Protein AF-A0A967WSJ4-F1 (afdb_monomer_lite)

Structure (mmCIF, N/CA/C/O backbone):
data_AF-A0A967WSJ4-F1
#
_entry.id   AF-A0A967WSJ4-F1
#
loop_
_atom_site.group_PDB
_atom_site.id
_atom_site.type_symbol
_atom_site.label_atom_id
_atom_site.label_alt_id
_atom_site.label_comp_id
_atom_site.label_asym_id
_atom_site.label_entity_id
_atom_site.label_seq_id
_atom_site.pdbx_PDB_ins_code
_atom_site.Cartn_x
_atom_site.Cartn_y
_atom_site.Cartn_z
_atom_site.occupancy
_atom_site.B_iso_or_equiv
_atom_site.auth_seq_id
_atom_site.auth_comp_id
_atom_site.auth_asym_id
_atom_site.auth_atom_id
_atom_site.pdbx_PDB_model_num
ATOM 1 N N . GLN A 1 1 ? 9.666 12.360 4.328 1.00 70.44 1 GLN A N 1
ATOM 2 C CA . GLN A 1 1 ? 10.839 11.816 5.054 1.00 70.44 1 GLN A CA 1
ATOM 3 C C . GLN A 1 1 ? 10.659 10.306 5.199 1.00 70.44 1 GLN A C 1
ATOM 5 O O . GLN A 1 1 ? 9.510 9.878 5.204 1.00 70.44 1 GLN A O 1
ATOM 10 N N . PRO A 1 2 ? 11.728 9.491 5.261 1.00 86.00 2 PRO A N 1
ATOM 11 C CA . PRO A 1 2 ? 11.590 8.049 5.464 1.00 86.00 2 PRO A CA 1
ATOM 12 C C . PRO A 1 2 ? 11.050 7.747 6.869 1.00 86.00 2 PRO A C 1
ATOM 14 O O . PRO A 1 2 ? 11.649 8.168 7.853 1.00 86.00 2 PRO A O 1
ATOM 17 N N . VAL A 1 3 ? 9.935 7.014 6.950 1.00 90.81 3 VAL A N 1
ATOM 18 C CA . VAL A 1 3 ? 9.305 6.614 8.226 1.00 90.81 3 VAL A CA 1
ATOM 19 C C . VAL A 1 3 ? 10.085 5.475 8.887 1.00 90.81 3 VAL A C 1
ATOM 21 O O . VAL A 1 3 ? 10.344 5.497 10.085 1.00 90.81 3 VAL A O 1
ATOM 24 N N . THR A 1 4 ? 10.510 4.477 8.105 1.00 92.00 4 THR A N 1
ATOM 25 C CA . THR A 1 4 ? 11.284 3.329 8.598 1.00 92.00 4 THR A CA 1
ATOM 26 C C . THR A 1 4 ? 12.112 2.680 7.486 1.00 92.00 4 THR A C 1
ATOM 28 O O . THR A 1 4 ? 11.886 2.926 6.299 1.00 92.00 4 THR A O 1
ATOM 31 N N . LYS A 1 5 ? 13.080 1.832 7.859 1.00 93.81 5 LYS A N 1
ATOM 32 C CA . LYS A 1 5 ? 13.909 1.046 6.933 1.00 93.81 5 LYS A CA 1
ATOM 33 C C . LYS A 1 5 ? 13.845 -0.438 7.285 1.00 93.81 5 LYS A C 1
ATOM 35 O O . LYS A 1 5 ? 14.416 -0.880 8.280 1.00 93.81 5 LYS A O 1
ATOM 40 N N . VAL A 1 6 ? 13.220 -1.224 6.412 1.00 95.06 6 VAL A N 1
ATOM 41 C CA . VAL A 1 6 ? 13.045 -2.674 6.573 1.00 95.06 6 VAL A CA 1
ATOM 42 C C . VAL A 1 6 ? 13.824 -3.423 5.488 1.00 95.06 6 VAL A C 1
ATOM 44 O O . VAL A 1 6 ? 13.874 -2.995 4.341 1.00 95.06 6 VAL A O 1
ATOM 47 N N . ARG A 1 7 ? 14.469 -4.543 5.847 1.00 92.19 7 ARG A N 1
ATOM 48 C CA . ARG A 1 7 ? 15.411 -5.264 4.963 1.00 92.19 7 ARG A CA 1
ATOM 49 C C . ARG A 1 7 ? 14.781 -6.340 4.070 1.00 92.19 7 ARG A C 1
ATOM 51 O O . ARG A 1 7 ? 15.489 -6.912 3.252 1.00 92.19 7 ARG A O 1
ATOM 58 N N . SER A 1 8 ? 13.493 -6.653 4.226 1.00 95.81 8 SER A N 1
ATOM 59 C CA . SER A 1 8 ? 12.809 -7.627 3.365 1.00 95.81 8 SER A CA 1
ATOM 60 C C . SER A 1 8 ? 11.432 -7.143 2.938 1.00 95.81 8 SER A C 1
ATOM 62 O O . SER A 1 8 ? 10.725 -6.497 3.711 1.00 95.81 8 SER A O 1
ATOM 64 N N . ARG A 1 9 ? 11.037 -7.508 1.714 1.00 92.44 9 ARG A N 1
ATOM 65 C CA . ARG A 1 9 ? 9.767 -7.097 1.108 1.00 92.44 9 ARG A CA 1
ATOM 66 C C . ARG A 1 9 ? 8.558 -7.520 1.940 1.00 92.44 9 ARG A C 1
ATOM 68 O O . ARG A 1 9 ? 7.719 -6.688 2.259 1.00 92.44 9 ARG A O 1
ATOM 75 N N . ARG A 1 10 ? 8.525 -8.784 2.380 1.00 93.81 10 ARG A N 1
ATOM 76 C CA . ARG A 1 10 ? 7.452 -9.310 3.241 1.00 93.81 10 ARG A CA 1
ATOM 77 C C . ARG A 1 10 ? 7.311 -8.517 4.540 1.00 93.81 10 ARG A C 1
ATOM 79 O O . ARG A 1 10 ? 6.200 -8.212 4.950 1.00 93.81 10 ARG A O 1
ATOM 86 N N . LYS A 1 11 ? 8.432 -8.185 5.192 1.00 95.81 11 LYS A N 1
ATOM 87 C CA . LYS A 1 11 ? 8.397 -7.387 6.424 1.00 95.81 11 LYS A CA 1
ATOM 88 C C . LYS A 1 11 ? 7.978 -5.947 6.137 1.00 95.81 11 LYS A C 1
ATOM 90 O O . LYS A 1 11 ? 7.235 -5.399 6.928 1.00 95.81 11 LYS A O 1
ATOM 95 N N . ALA A 1 12 ? 8.411 -5.361 5.020 1.00 95.38 12 ALA A N 1
ATOM 96 C CA . ALA A 1 12 ? 8.011 -4.008 4.642 1.00 95.38 12 ALA A CA 1
ATOM 97 C C . ALA A 1 12 ? 6.491 -3.900 4.435 1.00 95.38 12 ALA A C 1
ATOM 99 O O . ALA A 1 12 ? 5.889 -2.966 4.947 1.00 95.38 12 ALA A O 1
ATOM 100 N N . LEU A 1 13 ? 5.871 -4.883 3.768 1.00 95.31 13 LEU A N 1
ATOM 101 C CA . LEU A 1 13 ? 4.413 -4.943 3.610 1.00 95.31 13 LEU A CA 1
ATOM 102 C C . LEU A 1 13 ? 3.694 -5.135 4.948 1.00 95.31 13 LEU A C 1
ATOM 104 O O . LEU A 1 13 ? 2.743 -4.420 5.236 1.00 95.31 13 LEU A O 1
ATOM 108 N N . ALA A 1 14 ? 4.183 -6.038 5.802 1.00 95.56 14 ALA A N 1
ATOM 109 C CA . ALA A 1 14 ? 3.618 -6.211 7.139 1.00 95.56 14 ALA A CA 1
ATOM 110 C C . ALA A 1 14 ? 3.708 -4.920 7.973 1.00 95.56 14 ALA A C 1
ATOM 112 O O . ALA A 1 14 ? 2.743 -4.546 8.625 1.00 95.56 14 ALA A O 1
ATOM 113 N N . THR A 1 15 ? 4.840 -4.212 7.913 1.00 96.75 15 THR A N 1
ATOM 114 C CA . THR A 1 15 ? 5.019 -2.922 8.590 1.00 96.75 15 THR A CA 1
ATOM 115 C C . THR A 1 15 ? 4.116 -1.836 8.008 1.00 96.75 15 THR A C 1
ATOM 117 O O . THR A 1 15 ? 3.584 -1.037 8.766 1.00 96.75 15 THR A O 1
ATOM 120 N N . LEU A 1 16 ? 3.896 -1.815 6.691 1.00 96.38 16 LEU A N 1
ATOM 121 C CA . LEU A 1 16 ? 2.941 -0.897 6.068 1.00 96.38 16 LEU A CA 1
ATOM 122 C C . LEU A 1 16 ? 1.526 -1.123 6.614 1.00 96.38 16 LEU A C 1
ATOM 124 O O . LEU A 1 16 ? 0.871 -0.165 7.003 1.00 96.38 16 LEU A O 1
ATOM 128 N N . VAL A 1 17 ? 1.080 -2.380 6.694 1.00 96.81 17 VAL A N 1
ATOM 129 C CA . VAL A 1 17 ? -0.243 -2.726 7.242 1.00 96.81 17 VAL A CA 1
ATOM 130 C C . VAL A 1 17 ? -0.344 -2.364 8.727 1.00 96.81 17 VAL A C 1
ATOM 132 O O . VAL A 1 17 ? -1.364 -1.843 9.153 1.00 96.81 17 VAL A O 1
ATOM 135 N N . GLN A 1 18 ? 0.723 -2.550 9.507 1.00 97.00 18 GLN A N 1
ATOM 136 C CA . GLN A 1 18 ? 0.751 -2.112 10.909 1.00 97.00 18 GLN A CA 1
ATOM 137 C C . GLN A 1 18 ? 0.580 -0.594 11.054 1.00 97.00 18 GLN A C 1
ATOM 139 O O . GLN A 1 18 ? -0.172 -0.148 11.911 1.00 97.00 18 GLN A O 1
ATOM 144 N N . LEU A 1 19 ? 1.230 0.203 10.201 1.00 96.50 19 LEU A N 1
ATOM 145 C CA . LEU A 1 19 ? 1.057 1.659 10.214 1.00 96.50 19 LEU A CA 1
ATOM 146 C C . LEU A 1 19 ? -0.375 2.063 9.833 1.00 96.50 19 LEU A C 1
ATOM 148 O O . LEU A 1 19 ? -0.924 2.990 10.415 1.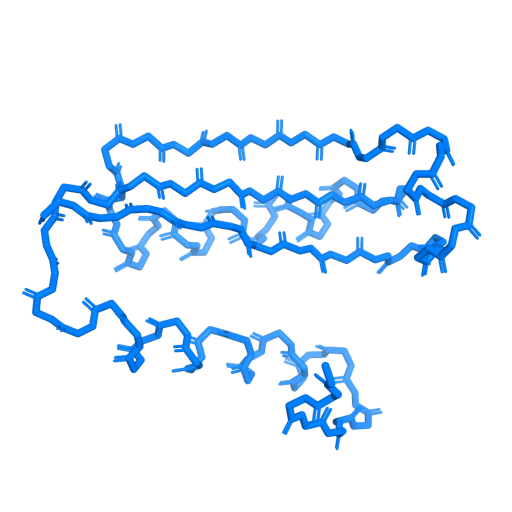00 96.50 19 LEU A O 1
ATOM 152 N N . LEU A 1 20 ? -0.998 1.352 8.888 1.00 97.12 20 LEU A N 1
ATOM 153 C CA . LEU A 1 20 ? -2.407 1.568 8.550 1.00 97.12 20 LEU A CA 1
ATOM 154 C C . LEU A 1 20 ? -3.336 1.210 9.715 1.00 97.12 20 LEU A C 1
ATOM 156 O O . LEU A 1 20 ? -4.283 1.949 9.961 1.00 97.12 20 LEU A O 1
ATOM 160 N N . ASP A 1 21 ? -3.059 0.129 10.451 1.00 96.75 21 ASP A N 1
ATOM 161 C CA . ASP A 1 21 ? -3.833 -0.235 11.646 1.00 96.75 21 ASP A CA 1
ATOM 162 C C . ASP A 1 21 ? -3.828 0.891 12.688 1.00 96.75 21 ASP A C 1
ATOM 164 O O . ASP A 1 21 ? -4.867 1.195 13.269 1.00 96.75 21 ASP A O 1
ATOM 168 N N . GLU A 1 22 ? -2.671 1.518 12.911 1.00 96.31 22 GLU A N 1
ATOM 169 C CA . GLU A 1 22 ? -2.520 2.636 13.847 1.00 96.31 22 GLU A CA 1
ATOM 170 C C . GLU A 1 22 ? -3.264 3.891 13.360 1.00 96.31 22 GLU A C 1
ATOM 172 O O . GLU A 1 22 ? -3.995 4.517 14.127 1.00 96.31 22 GLU A O 1
ATOM 177 N N . GLU A 1 23 ? -3.130 4.238 12.079 1.00 95.69 23 GLU A N 1
ATOM 178 C CA . GLU A 1 23 ? -3.716 5.452 11.490 1.00 95.69 23 GLU A CA 1
ATOM 179 C C . GLU A 1 23 ? -5.236 5.378 11.268 1.00 95.69 23 GLU A C 1
ATOM 181 O O . GLU A 1 23 ? -5.914 6.413 11.222 1.00 95.69 23 GLU A O 1
ATOM 186 N N . LEU A 1 24 ? -5.778 4.170 11.097 1.00 96.06 24 LEU A N 1
ATOM 187 C CA . LEU A 1 24 ? -7.201 3.919 10.843 1.00 96.06 24 LEU A CA 1
ATOM 188 C C . LEU A 1 24 ? -7.964 3.483 12.100 1.00 96.06 24 LEU A C 1
ATOM 190 O O . LEU A 1 24 ? -9.177 3.283 12.037 1.00 96.06 24 LEU A O 1
ATOM 194 N N . ALA A 1 25 ? -7.291 3.352 13.246 1.00 95.06 25 ALA A N 1
ATOM 195 C CA . ALA A 1 25 ? -7.919 2.940 14.494 1.00 95.06 25 ALA A CA 1
ATOM 196 C C . ALA A 1 25 ? -9.096 3.861 14.869 1.00 95.06 25 ALA A C 1
ATOM 198 O O . ALA A 1 25 ? -8.928 5.056 15.109 1.00 95.06 25 ALA A O 1
ATOM 199 N N . GLY A 1 26 ? -10.298 3.282 14.935 1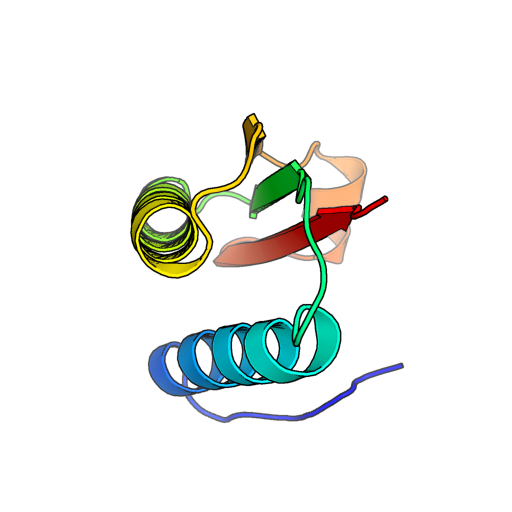.00 92.69 26 GLY A N 1
ATOM 200 C CA . GLY A 1 26 ? -11.525 4.001 15.288 1.00 92.69 26 GLY A CA 1
ATOM 201 C C . GLY A 1 26 ? -12.077 4.920 14.194 1.00 92.69 26 GLY A C 1
ATOM 202 O O . GLY A 1 26 ? -13.003 5.676 14.476 1.00 92.69 26 GLY A O 1
ATOM 203 N N . LYS A 1 27 ? -11.531 4.872 12.973 1.00 93.69 27 LYS A N 1
ATOM 204 C CA . LYS A 1 27 ? -12.064 5.606 11.822 1.00 93.69 27 LYS A CA 1
ATOM 205 C C . LYS A 1 27 ? -13.105 4.773 11.083 1.00 93.69 27 LYS A C 1
ATOM 207 O O . LYS A 1 27 ? -12.988 3.552 10.995 1.00 93.69 27 LYS A O 1
ATOM 212 N N . GLU A 1 28 ? -14.101 5.446 10.524 1.00 91.06 28 GLU A N 1
ATOM 213 C CA . GLU A 1 28 ? -15.150 4.838 9.707 1.00 91.06 28 GLU A CA 1
ATOM 214 C C . GLU A 1 28 ? -15.104 5.410 8.281 1.00 91.06 28 GLU A C 1
ATOM 216 O O . GLU A 1 28 ? -14.305 6.294 7.979 1.00 91.06 28 GLU A O 1
ATOM 221 N N . ARG A 1 29 ? -15.935 4.875 7.373 1.00 93.19 29 ARG A N 1
ATOM 222 C CA . ARG A 1 29 ? -16.080 5.372 5.984 1.00 93.19 29 ARG A CA 1
ATOM 223 C C . ARG A 1 29 ? -14.745 5.525 5.243 1.00 93.19 29 ARG A C 1
ATOM 225 O O . ARG A 1 29 ? -14.503 6.503 4.543 1.00 93.19 29 ARG A O 1
ATOM 232 N N . ILE A 1 30 ? -13.882 4.527 5.395 1.00 97.31 30 ILE A N 1
ATOM 233 C CA . ILE A 1 30 ? -12.535 4.538 4.830 1.00 97.31 30 ILE A CA 1
ATOM 234 C C . ILE A 1 30 ? -12.618 4.321 3.313 1.00 97.31 30 ILE A C 1
ATOM 236 O O . ILE A 1 30 ? -13.237 3.365 2.848 1.00 97.31 30 ILE A O 1
ATOM 240 N N . GLN A 1 31 ? -11.959 5.180 2.547 1.00 97.88 31 GLN A N 1
ATOM 241 C CA . GLN A 1 31 ? -11.652 5.003 1.130 1.00 97.88 31 GLN A CA 1
ATOM 242 C C . GLN A 1 31 ? -10.166 4.693 1.001 1.00 97.88 31 GLN A C 1
ATOM 244 O O . GLN A 1 31 ? -9.341 5.325 1.664 1.00 97.88 31 GLN A O 1
ATOM 249 N N . MET A 1 32 ? -9.808 3.727 0.161 1.00 98.38 32 MET A N 1
ATOM 250 C CA . MET A 1 32 ? -8.421 3.299 -0.008 1.00 98.38 32 MET A CA 1
ATOM 251 C C . MET A 1 32 ? -8.040 3.218 -1.481 1.00 98.38 32 MET A C 1
ATOM 253 O O . MET A 1 32 ? -8.874 2.981 -2.352 1.00 98.38 32 MET A O 1
ATOM 257 N N . ALA A 1 33 ? -6.753 3.387 -1.758 1.00 98.31 33 ALA A N 1
ATOM 258 C CA . ALA A 1 33 ? -6.183 3.132 -3.066 1.00 98.31 33 ALA A CA 1
ATOM 259 C C . ALA A 1 33 ? -4.850 2.395 -2.939 1.00 98.31 33 ALA A C 1
ATOM 261 O O . ALA A 1 33 ? -3.990 2.798 -2.153 1.00 98.31 33 ALA A O 1
ATOM 262 N N . VAL A 1 34 ? -4.658 1.359 -3.750 1.00 98.38 34 VAL A N 1
ATOM 263 C CA . VAL A 1 34 ? -3.368 0.702 -3.959 1.00 98.38 34 VAL A CA 1
ATOM 264 C C . VAL A 1 34 ? -2.787 1.166 -5.289 1.00 98.38 34 VAL A C 1
ATOM 266 O O . VAL A 1 34 ? -3.447 1.115 -6.328 1.00 98.38 34 VAL A O 1
ATOM 269 N N . LEU A 1 35 ? -1.534 1.615 -5.245 1.00 97.81 35 LEU A N 1
ATOM 270 C CA . LEU A 1 35 ? -0.778 2.064 -6.406 1.00 97.81 35 LEU A CA 1
ATOM 271 C C . LEU A 1 35 ? 0.459 1.194 -6.610 1.00 97.81 35 LEU A C 1
ATOM 273 O O . LEU A 1 35 ? 1.114 0.813 -5.636 1.00 97.81 35 LEU A O 1
ATOM 277 N N . HIS A 1 36 ? 0.837 0.941 -7.861 1.00 98.12 36 HIS A N 1
ATOM 278 C CA . HIS A 1 36 ? 2.049 0.181 -8.172 1.00 98.12 36 HIS A CA 1
ATOM 279 C C . HIS A 1 36 ? 2.857 0.752 -9.334 1.00 98.12 36 HIS A C 1
ATOM 281 O O . HIS A 1 36 ? 2.363 1.545 -10.123 1.00 98.12 36 HIS A O 1
ATOM 287 N N . VAL A 1 37 ? 4.108 0.315 -9.469 1.00 98.12 37 VAL A N 1
ATOM 288 C CA . VAL A 1 37 ? 4.938 0.550 -10.663 1.00 98.12 37 VAL A CA 1
ATOM 289 C C . VAL A 1 37 ? 5.419 -0.808 -11.163 1.00 98.12 37 VAL A C 1
ATOM 291 O O . VAL A 1 37 ? 6.266 -1.415 -10.504 1.00 98.12 37 VAL A O 1
ATOM 294 N N . ALA A 1 38 ? 4.883 -1.295 -12.289 1.00 96.19 38 ALA A N 1
ATOM 295 C CA . ALA A 1 38 ? 5.233 -2.598 -12.869 1.00 96.19 38 ALA A CA 1
ATOM 296 C C . ALA A 1 38 ? 5.205 -3.778 -11.864 1.00 96.19 38 ALA A C 1
ATOM 298 O O . ALA A 1 38 ? 6.105 -4.617 -11.860 1.00 96.19 38 ALA A O 1
ATOM 299 N N . ALA A 1 39 ? 4.204 -3.814 -10.975 1.00 96.69 39 ALA A N 1
ATOM 300 C CA . ALA A 1 39 ? 4.028 -4.859 -9.960 1.00 9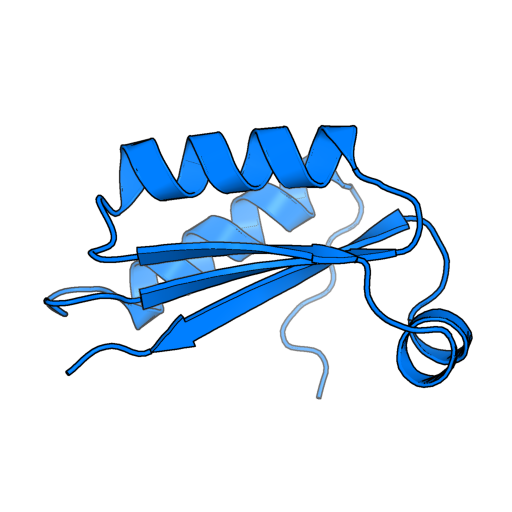6.69 39 ALA A CA 1
ATOM 301 C C . ALA A 1 39 ? 2.535 -5.165 -9.697 1.00 96.69 39 ALA A C 1
ATOM 303 O O . ALA A 1 39 ? 2.081 -5.017 -8.561 1.00 96.69 39 ALA A O 1
ATOM 304 N N . PRO A 1 40 ? 1.757 -5.528 -10.738 1.00 97.12 40 PRO A N 1
ATOM 305 C CA . PRO A 1 40 ? 0.305 -5.691 -10.630 1.00 97.12 40 PRO A CA 1
ATOM 306 C C . PRO A 1 40 ? -0.100 -6.823 -9.677 1.00 97.12 40 PRO A C 1
ATOM 308 O O . PRO A 1 40 ? -0.977 -6.633 -8.847 1.00 97.12 40 PRO A O 1
ATOM 311 N N . GLU A 1 41 ? 0.583 -7.971 -9.710 1.00 96.88 41 GLU A N 1
ATOM 312 C CA . GLU A 1 41 ? 0.210 -9.134 -8.889 1.00 96.88 41 GLU A CA 1
ATOM 313 C C . GLU A 1 41 ? 0.354 -8.864 -7.385 1.00 96.88 41 GLU A C 1
ATOM 315 O O . GLU A 1 41 ? -0.489 -9.256 -6.576 1.00 96.88 41 GLU A O 1
ATOM 320 N N . GLU A 1 42 ? 1.438 -8.208 -6.970 1.00 95.75 42 GLU A N 1
ATOM 321 C CA . GLU A 1 42 ? 1.618 -7.832 -5.572 1.00 95.75 42 GLU A CA 1
ATOM 322 C C . GLU A 1 42 ? 0.683 -6.704 -5.141 1.00 95.75 42 GLU A C 1
ATOM 324 O O . GLU A 1 42 ? 0.353 -6.625 -3.957 1.00 95.75 42 GLU A O 1
ATOM 329 N N . ALA A 1 43 ? 0.267 -5.849 -6.073 1.00 97.12 43 ALA A N 1
ATOM 330 C CA . ALA A 1 43 ? -0.709 -4.805 -5.818 1.00 97.12 43 ALA A CA 1
ATOM 331 C C . ALA A 1 43 ? -2.112 -5.390 -5.617 1.00 97.12 43 ALA A C 1
ATOM 333 O O . ALA A 1 43 ? -2.755 -5.045 -4.629 1.00 97.12 43 ALA A O 1
ATOM 334 N N . ASP A 1 44 ? -2.518 -6.354 -6.447 1.00 97.25 44 ASP A N 1
ATOM 335 C CA . ASP A 1 44 ? -3.773 -7.096 -6.296 1.00 97.25 44 ASP A CA 1
ATOM 336 C C . ASP A 1 44 ? -3.825 -7.818 -4.943 1.00 97.25 44 ASP A C 1
ATOM 338 O O . ASP A 1 44 ? -4.757 -7.627 -4.165 1.00 97.25 44 ASP A O 1
ATOM 342 N N . ARG A 1 45 ? -2.767 -8.561 -4.587 1.00 96.94 45 ARG A N 1
ATOM 343 C CA . ARG A 1 45 ? -2.685 -9.253 -3.284 1.00 96.94 45 ARG A CA 1
ATOM 344 C C . ARG A 1 45 ? -2.752 -8.292 -2.100 1.00 96.94 45 ARG A C 1
ATOM 346 O O . ARG A 1 45 ? -3.326 -8.625 -1.064 1.00 96.94 45 ARG A O 1
ATOM 353 N N . LEU A 1 46 ? -2.118 -7.124 -2.218 1.00 97.50 46 LEU A N 1
ATOM 354 C CA . LEU A 1 46 ? -2.194 -6.103 -1.180 1.00 97.50 46 LEU A CA 1
ATOM 355 C C . LEU A 1 46 ? -3.613 -5.534 -1.102 1.00 97.50 46 LEU A C 1
ATOM 357 O O . LEU A 1 46 ? -4.144 -5.427 -0.005 1.00 97.50 46 LEU A O 1
ATOM 361 N N . ALA A 1 47 ? -4.243 -5.218 -2.232 1.00 97.81 47 ALA A N 1
ATOM 362 C CA . ALA A 1 47 ? -5.609 -4.710 -2.271 1.00 97.81 47 ALA A CA 1
ATOM 363 C C . ALA A 1 47 ? -6.601 -5.697 -1.638 1.00 97.81 47 ALA A C 1
ATOM 365 O O . ALA A 1 47 ? -7.361 -5.287 -0.765 1.00 97.81 47 ALA A O 1
ATOM 366 N N . GLU A 1 48 ? -6.532 -6.985 -1.985 1.00 97.88 48 GLU A N 1
ATOM 367 C CA . GLU A 1 48 ? -7.333 -8.053 -1.365 1.00 97.88 48 GLU A CA 1
ATOM 368 C C . GLU A 1 48 ? -7.147 -8.076 0.158 1.00 97.88 48 GLU A C 1
ATOM 370 O O . GLU A 1 48 ? -8.117 -8.002 0.911 1.00 97.88 48 GLU A O 1
ATOM 375 N N . GLN A 1 49 ? -5.894 -8.070 0.625 1.00 97.44 49 GLN A N 1
ATOM 376 C CA . GLN A 1 49 ? -5.586 -8.046 2.054 1.00 97.44 49 GLN A CA 1
ATOM 377 C C . GLN A 1 49 ? -6.185 -6.820 2.765 1.00 97.44 49 GLN A C 1
ATOM 379 O O . GLN A 1 49 ? -6.655 -6.932 3.898 1.00 97.44 49 GLN A O 1
ATOM 384 N N . LEU A 1 50 ? -6.127 -5.640 2.141 1.00 97.69 50 LEU A N 1
ATOM 385 C CA . LEU A 1 50 ? -6.655 -4.403 2.719 1.00 97.69 50 LEU A CA 1
ATOM 386 C C . LEU A 1 50 ? -8.190 -4.383 2.707 1.00 97.69 50 LEU A C 1
ATOM 388 O O . LEU A 1 50 ? -8.786 -3.914 3.675 1.00 97.69 50 LEU A O 1
ATOM 392 N N . VAL A 1 51 ? -8.826 -4.918 1.660 1.00 97.81 51 VAL A N 1
ATOM 393 C CA . VAL A 1 51 ? -10.287 -5.062 1.582 1.00 97.81 51 VAL A CA 1
ATOM 394 C C . VAL A 1 51 ? -10.791 -5.976 2.694 1.00 97.81 51 VAL A C 1
ATOM 396 O O . VAL A 1 51 ? -11.656 -5.558 3.463 1.00 97.81 51 VAL A O 1
ATOM 399 N N . ASP A 1 52 ? -10.194 -7.159 2.846 1.00 97.19 52 ASP A N 1
ATOM 400 C CA . ASP A 1 52 ? -10.571 -8.131 3.881 1.00 97.19 52 ASP A CA 1
ATOM 401 C C . ASP A 1 52 ? -10.357 -7.590 5.301 1.00 97.19 52 ASP A C 1
ATOM 403 O O . ASP A 1 52 ? -11.066 -7.950 6.243 1.00 97.19 52 ASP A O 1
ATOM 407 N N . ARG A 1 53 ? -9.346 -6.735 5.484 1.00 96.50 53 ARG A N 1
ATOM 408 C CA . ARG A 1 53 ? -8.978 -6.209 6.800 1.00 96.50 53 ARG A CA 1
ATOM 409 C C . ARG A 1 53 ? -9.802 -4.992 7.205 1.00 96.50 53 ARG A C 1
ATOM 411 O O . ARG A 1 53 ? -10.252 -4.930 8.347 1.00 96.50 53 ARG A O 1
ATOM 418 N N . TYR A 1 54 ? -9.971 -4.027 6.305 1.00 96.38 54 TYR A N 1
ATOM 419 C CA . TYR A 1 54 ? -10.520 -2.706 6.632 1.00 96.38 54 TYR A CA 1
ATOM 420 C C . TYR A 1 54 ? -11.939 -2.479 6.115 1.00 96.38 54 TYR A C 1
ATOM 422 O O . TYR A 1 54 ? -12.571 -1.522 6.551 1.00 96.38 54 TYR A O 1
ATOM 430 N N . HIS A 1 55 ? -12.450 -3.345 5.232 1.00 96.19 55 HIS A N 1
ATOM 431 C CA . HIS A 1 55 ? -13.785 -3.226 4.636 1.00 96.19 55 HIS A CA 1
ATOM 432 C C . HIS A 1 55 ? -14.075 -1.801 4.118 1.00 96.19 55 HIS A C 1
ATOM 434 O O . HIS A 1 55 ? -15.064 -1.183 4.528 1.00 96.19 55 HIS A O 1
ATOM 440 N N . PRO A 1 56 ? -13.195 -1.233 3.269 1.00 97.00 56 PRO A N 1
ATOM 441 C CA . PRO A 1 56 ? -13.333 0.146 2.838 1.00 97.00 56 PRO A CA 1
ATOM 442 C C . PRO A 1 56 ? -14.598 0.327 1.993 1.00 97.00 56 PRO A C 1
ATOM 444 O O . PRO A 1 56 ? -15.019 -0.574 1.268 1.00 97.00 56 PRO A O 1
ATOM 447 N N . ALA A 1 57 ? -15.182 1.522 2.056 1.00 96.62 57 ALA A N 1
ATOM 448 C CA . ALA A 1 57 ? -16.324 1.898 1.227 1.00 96.62 57 ALA A CA 1
ATOM 449 C C . ALA A 1 57 ? -15.968 1.907 -0.270 1.00 96.62 57 ALA A C 1
ATOM 451 O O . ALA A 1 57 ? -16.833 1.683 -1.114 1.00 96.62 57 ALA A O 1
ATOM 452 N N . GLU A 1 58 ? -14.694 2.148 -0.586 1.00 96.62 58 GLU A N 1
ATOM 453 C CA . GLU A 1 58 ? -14.144 2.101 -1.936 1.00 96.62 58 GLU A CA 1
ATOM 454 C C . GLU A 1 58 ? -12.675 1.656 -1.902 1.00 96.62 58 GLU A C 1
ATOM 456 O O . GLU A 1 58 ? -11.908 2.079 -1.032 1.00 96.62 58 GLU A O 1
ATOM 461 N N . MET A 1 59 ? -12.282 0.824 -2.871 1.00 97.50 59 MET A N 1
ATOM 462 C CA . MET A 1 59 ? -10.894 0.431 -3.117 1.00 97.50 59 MET A CA 1
ATOM 463 C C . MET A 1 59 ? -10.540 0.702 -4.581 1.00 97.50 59 MET A C 1
ATOM 465 O O . MET A 1 59 ? -11.074 0.056 -5.482 1.00 97.50 59 MET A O 1
ATOM 469 N N . ILE A 1 60 ? -9.613 1.630 -4.816 1.00 97.38 60 ILE A N 1
ATOM 470 C CA . ILE A 1 60 ? -9.062 1.912 -6.146 1.00 97.38 60 ILE A CA 1
ATOM 471 C C . ILE A 1 60 ? -7.762 1.129 -6.329 1.00 97.38 60 ILE A C 1
ATOM 473 O O . ILE A 1 60 ? -6.875 1.175 -5.481 1.00 97.38 60 ILE A O 1
ATOM 477 N N . HIS A 1 61 ? -7.608 0.463 -7.469 1.00 94.94 61 HIS A N 1
ATOM 478 C CA . HIS A 1 61 ? -6.350 -0.164 -7.864 1.00 94.94 61 HIS A CA 1
ATOM 479 C C . HIS A 1 61 ? -5.849 0.461 -9.168 1.00 94.94 61 HIS A C 1
ATOM 481 O O . HIS A 1 61 ? -6.604 0.556 -10.137 1.00 94.94 61 HIS A O 1
ATOM 487 N N . THR A 1 62 ? -4.601 0.944 -9.191 1.00 96.44 62 THR A N 1
ATOM 488 C CA . THR A 1 62 ? -4.056 1.612 -10.380 1.00 96.44 62 THR A CA 1
ATOM 489 C C . THR A 1 62 ? -2.533 1.543 -10.491 1.00 96.44 62 THR A C 1
ATOM 491 O O . THR A 1 62 ? -1.804 1.505 -9.497 1.00 96.44 62 THR A O 1
ATOM 494 N N . GLU A 1 63 ? -2.038 1.598 -11.725 1.00 97.38 63 GLU A N 1
ATOM 495 C CA . GLU A 1 63 ? -0.619 1.769 -12.007 1.00 97.38 63 GLU A CA 1
ATOM 496 C C . GLU A 1 63 ? -0.229 3.256 -11.986 1.00 97.38 63 GLU A C 1
ATOM 498 O O . GLU A 1 63 ? -0.898 4.128 -12.545 1.00 97.38 63 GLU A O 1
ATOM 503 N N . CYS A 1 64 ? 0.903 3.557 -11.359 1.00 96.69 64 CYS A N 1
ATOM 504 C CA . CYS A 1 64 ? 1.513 4.875 -11.373 1.00 96.69 64 CYS A CA 1
ATOM 505 C C . CYS A 1 64 ? 1.991 5.242 -12.783 1.00 96.69 64 CYS A C 1
ATOM 507 O O . CYS A 1 64 ? 2.774 4.524 -13.405 1.00 96.69 64 CYS A O 1
ATOM 509 N N . GLY A 1 65 ? 1.606 6.435 -13.239 1.00 93.75 65 GLY A N 1
ATOM 510 C CA . GLY A 1 65 ? 2.079 6.985 -14.507 1.00 93.75 65 GLY A CA 1
ATOM 511 C C . GLY A 1 65 ? 3.600 7.223 -14.553 1.00 93.75 65 GLY A C 1
ATOM 512 O O . GLY A 1 65 ? 4.273 7.252 -13.516 1.00 93.75 65 GLY A O 1
ATOM 513 N N . PRO A 1 66 ? 4.155 7.475 -15.753 1.00 92.69 66 PRO A N 1
ATOM 514 C CA . PRO A 1 66 ? 5.599 7.489 -15.998 1.00 92.69 66 PRO A CA 1
ATOM 515 C C . PRO A 1 66 ? 6.363 8.508 -15.149 1.00 92.69 66 PRO A C 1
ATOM 517 O O . PRO A 1 66 ? 7.458 8.204 -14.695 1.00 92.69 66 PRO A O 1
ATOM 520 N N . VAL A 1 67 ? 5.780 9.678 -14.860 1.00 96.50 67 VAL A N 1
ATOM 521 C CA . VAL A 1 67 ? 6.424 10.706 -14.020 1.00 96.50 67 VAL A CA 1
ATOM 522 C C . VAL A 1 67 ? 6.722 10.169 -12.619 1.00 96.50 67 VAL A C 1
ATOM 524 O O . VAL A 1 67 ? 7.839 10.298 -12.128 1.00 96.50 67 VAL A O 1
ATOM 527 N N . VAL A 1 68 ? 5.748 9.514 -11.984 1.00 93.38 68 VAL A N 1
ATOM 528 C CA . VAL A 1 68 ? 5.937 8.903 -10.659 1.00 93.38 68 VAL A CA 1
ATOM 529 C C . VAL A 1 68 ? 6.827 7.666 -10.774 1.00 93.38 68 VAL A C 1
ATOM 531 O O . VAL A 1 68 ? 7.758 7.497 -9.985 1.00 93.38 68 VAL A O 1
ATOM 534 N N . GLY A 1 69 ? 6.584 6.833 -11.789 1.00 93.44 69 GLY A N 1
ATOM 535 C CA . GLY A 1 69 ? 7.327 5.599 -12.028 1.00 93.44 69 GLY A CA 1
ATOM 536 C C . GLY A 1 69 ? 8.832 5.813 -12.206 1.00 93.44 69 GLY A C 1
ATOM 537 O O . GLY A 1 69 ? 9.613 5.038 -11.659 1.00 93.44 69 GLY A O 1
ATOM 538 N N . THR A 1 70 ? 9.261 6.884 -12.887 1.00 96.19 70 THR A N 1
ATOM 539 C CA . THR A 1 70 ? 10.688 7.212 -13.071 1.00 96.19 70 THR A CA 1
ATOM 540 C C . THR A 1 70 ? 11.409 7.462 -11.745 1.00 96.19 70 THR A C 1
ATOM 542 O O . THR A 1 70 ? 12.570 7.083 -11.606 1.00 96.19 70 THR A O 1
ATOM 545 N N . HIS A 1 71 ? 10.744 8.079 -10.765 1.00 95.81 71 HIS A N 1
ATOM 546 C CA . HIS A 1 71 ? 11.357 8.397 -9.472 1.00 95.81 71 HIS A CA 1
ATOM 547 C C . HIS A 1 71 ? 11.239 7.261 -8.456 1.00 95.81 71 HIS A C 1
ATOM 549 O O . HIS A 1 71 ? 12.165 7.031 -7.682 1.00 95.81 71 HIS A O 1
ATOM 555 N N . ALA A 1 72 ? 10.100 6.572 -8.444 1.00 94.38 72 ALA A N 1
ATOM 556 C CA . ALA A 1 72 ? 9.836 5.489 -7.506 1.00 94.38 72 ALA A CA 1
ATOM 557 C C . ALA A 1 72 ? 10.552 4.186 -7.904 1.00 94.38 72 ALA A C 1
ATOM 559 O O . ALA A 1 72 ? 11.065 3.468 -7.048 1.00 94.38 72 ALA A O 1
ATOM 560 N N . GLY A 1 73 ? 10.629 3.911 -9.207 1.00 95.50 73 GLY A N 1
ATOM 561 C CA . GLY A 1 73 ? 11.243 2.716 -9.773 1.00 95.50 73 GLY A CA 1
ATOM 562 C C . GLY A 1 73 ? 10.318 1.484 -9.786 1.00 95.50 73 GLY A C 1
ATOM 563 O O . GLY A 1 73 ? 9.363 1.411 -9.000 1.00 95.50 73 GLY A O 1
ATOM 564 N N . PRO A 1 74 ? 10.591 0.503 -10.674 1.00 96.31 74 PRO A N 1
ATOM 565 C CA . PRO A 1 74 ? 9.833 -0.747 -10.769 1.00 96.31 74 PRO A CA 1
ATOM 566 C C . PRO A 1 74 ? 9.792 -1.528 -9.455 1.00 96.31 74 PRO A C 1
ATOM 568 O O . PRO A 1 74 ? 10.759 -1.542 -8.691 1.00 96.31 74 PRO A O 1
ATOM 571 N N . GLY A 1 75 ? 8.675 -2.208 -9.200 1.00 94.50 75 GLY A N 1
ATOM 572 C CA . GLY A 1 75 ? 8.456 -2.936 -7.954 1.00 94.50 75 GLY A CA 1
ATOM 573 C C . GLY A 1 75 ? 7.999 -2.044 -6.799 1.00 94.50 75 GLY A C 1
ATOM 574 O O . GLY A 1 75 ? 7.923 -2.509 -5.661 1.00 94.50 75 GLY A O 1
ATOM 575 N N . THR A 1 76 ? 7.695 -0.767 -7.029 1.00 96.56 76 THR A N 1
ATOM 576 C CA . THR A 1 76 ? 7.103 0.082 -5.986 1.00 96.56 76 THR A CA 1
ATOM 577 C C . THR A 1 76 ? 5.646 -0.300 -5.747 1.00 96.56 76 THR A C 1
ATOM 579 O O . THR A 1 76 ? 4.909 -0.554 -6.695 1.00 96.56 76 THR A O 1
ATOM 582 N N . LEU A 1 77 ? 5.246 -0.311 -4.475 1.00 97.38 77 LEU A N 1
ATOM 583 C CA . LEU A 1 77 ? 3.852 -0.356 -4.034 1.00 97.38 77 LEU A CA 1
ATOM 584 C C . LEU A 1 77 ? 3.587 0.838 -3.120 1.00 97.38 77 LEU A C 1
ATOM 586 O O . LEU A 1 77 ? 4.468 1.231 -2.350 1.00 97.38 77 LEU A O 1
ATOM 590 N N . GLY A 1 78 ? 2.381 1.384 -3.188 1.00 96.06 78 GLY A N 1
ATOM 591 C CA . GLY A 1 78 ? 1.908 2.466 -2.340 1.00 96.06 78 GLY A CA 1
ATOM 592 C C . GLY A 1 78 ? 0.461 2.244 -1.930 1.00 96.06 78 GLY A C 1
ATOM 593 O O . GLY A 1 78 ? -0.306 1.621 -2.659 1.00 96.06 78 GLY A O 1
ATOM 59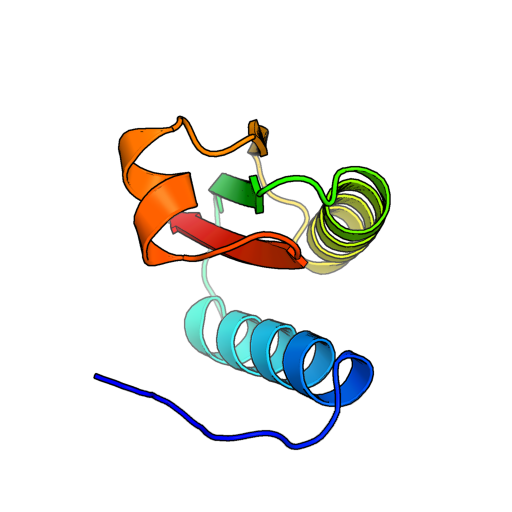4 N N . VAL A 1 79 ? 0.103 2.765 -0.760 1.00 97.88 79 VAL A N 1
ATOM 595 C CA . VAL A 1 79 ? -1.278 2.803 -0.281 1.00 97.88 79 VAL A CA 1
ATOM 596 C C . VAL A 1 79 ? -1.613 4.243 0.068 1.00 97.88 79 VAL A C 1
ATOM 598 O O . VAL A 1 79 ? -0.841 4.905 0.762 1.00 97.88 79 VAL A O 1
ATOM 601 N N . ALA A 1 80 ? -2.749 4.717 -0.422 1.00 97.44 80 ALA A N 1
ATOM 602 C CA . ALA A 1 80 ? -3.370 5.960 0.001 1.00 97.44 80 ALA A CA 1
ATOM 603 C C . ALA A 1 80 ? -4.702 5.640 0.680 1.00 97.44 80 ALA A C 1
ATOM 605 O O . ALA A 1 80 ? -5.352 4.650 0.343 1.00 97.44 80 ALA A O 1
ATOM 606 N N . PHE A 1 81 ? -5.104 6.471 1.635 1.00 97.38 81 PHE A N 1
ATOM 607 C CA . PHE A 1 81 ? -6.399 6.342 2.285 1.00 97.38 81 PHE A CA 1
ATO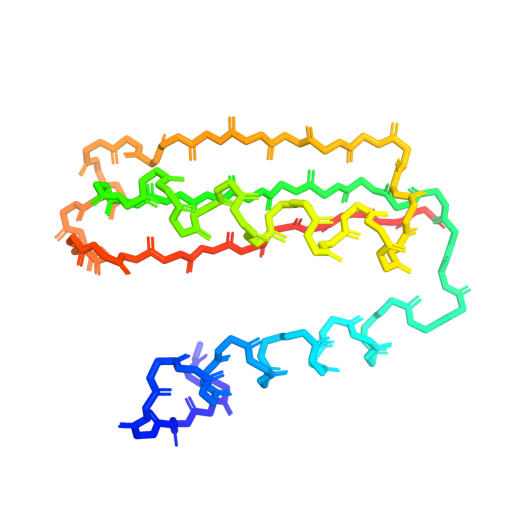M 608 C C . PHE A 1 81 ? -6.960 7.711 2.663 1.00 97.38 81 PHE A C 1
ATOM 610 O O . PHE A 1 81 ? -6.217 8.673 2.865 1.00 97.38 81 PHE A O 1
ATOM 617 N N . TYR A 1 82 ? -8.278 7.767 2.781 1.00 96.88 82 TYR A N 1
ATOM 618 C CA . TYR A 1 82 ? -9.033 8.881 3.333 1.00 96.88 82 TYR A CA 1
ATOM 619 C C . TYR A 1 82 ? -10.145 8.312 4.212 1.00 96.88 82 TYR A C 1
ATOM 621 O O . TYR A 1 82 ? -10.700 7.264 3.899 1.00 96.88 82 TYR A O 1
ATOM 629 N N . ALA A 1 83 ? -10.438 8.964 5.329 1.00 93.56 83 ALA A N 1
ATOM 630 C CA . ALA A 1 83 ? -11.506 8.559 6.231 1.00 93.56 83 ALA A CA 1
ATOM 631 C C . 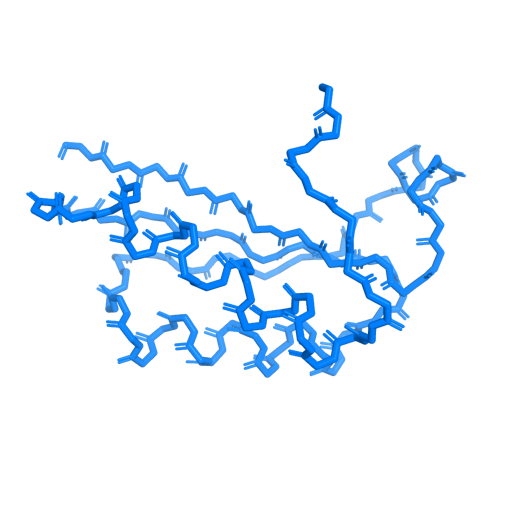ALA A 1 83 ? -12.180 9.818 6.776 1.00 93.56 83 ALA A C 1
ATOM 633 O O . ALA A 1 83 ? -11.483 10.787 7.100 1.00 93.56 83 ALA A O 1
ATOM 634 N N . GLU A 1 84 ? -13.510 9.787 6.823 1.00 81.06 84 GLU A N 1
ATOM 635 C CA . GLU A 1 84 ? -14.361 10.870 7.335 1.00 81.06 84 GLU A CA 1
ATOM 636 C C . GLU A 1 84 ? -14.567 10.775 8.849 1.00 81.06 84 GLU A C 1
ATOM 638 O O . GLU A 1 84 ? -14.672 9.641 9.375 1.00 81.06 84 GLU A O 1
#

pLDDT: mean 95.4, std 3.78, range [70.44, 98.38]

Foldseek 3Di:
DDPDDDDDPVVVLVVVVVVVCVVCPPFPQKEKEKEFAQPQVVSVVSQVVCCVVPVHPYYHYYYDDPVVCVVQDHPDMDMDMDTD

Secondary structure (DSSP, 8-state):
------SSHHHHHHHHHHHHHHHHTT--S-EEEEEEES-HHHHHHHHHHHHHHH--SEEEEEEPPHHHHHHH-TTEEEEEEE--

Sequence (84 aa):
QPVTKVRSRRKALATLVQLLDEELAGKERIQMAVLHVAAPEEADRLAEQLVDRYHPAEMIHTECGPVVGTHAGPGTLGVAFYAE

Radius of gyration: 12.85 Å; chains: 1; bounding box: 32×21×31 Å